Protein AF-A0A7Z7IV31-F1 (afdb_monomer_lite)

InterPro domains:
  IPR023696 Ureohydrolase domain superfamily [SSF52768] (2-54)
  IPR023801 Histone deacetylase domain [PF00850] (3-50)
  IPR037138 Histone deacetylase domain superfamily [G3DSA:3.40.800.20] (1-63)

Secondary structure (DSSP, 8-state):
---HHHHHHHHHHHHHHHHHHSTT---------S-HHHHHHHHHHHHHHHH---THHHHTTTT-

Structure (mmCIF, N/CA/C/O backbone):
data_AF-A0A7Z7IV31-F1
#
_entry.id   AF-A0A7Z7IV31-F1
#
loop_
_atom_site.group_PDB
_atom_site.id
_atom_site.type_symbol
_atom_site.label_atom_id
_atom_site.label_alt_id
_atom_site.label_comp_id
_atom_site.label_asym_id
_atom_site.label_entity_id
_atom_site.label_seq_id
_atom_site.pdbx_PDB_ins_code
_atom_site.Cartn_x
_atom_site.Cartn_y
_atom_site.Cartn_z
_atom_site.occupancy
_atom_site.B_iso_or_equiv
_atom_site.auth_seq_id
_atom_site.auth_comp_id
_atom_site.auth_asym_id
_atom_site.auth_atom_id
_atom_site.pdbx_PDB_model_num
ATOM 1 N N . MET A 1 1 ? 4.964 -11.332 -14.290 1.00 81.56 1 MET A N 1
ATOM 2 C CA . MET A 1 1 ? 5.509 -10.107 -13.670 1.00 81.56 1 MET A CA 1
ATOM 3 C C . MET A 1 1 ? 4.347 -9.462 -12.946 1.00 81.56 1 MET A C 1
ATOM 5 O O . MET A 1 1 ? 3.251 -9.579 -13.473 1.00 81.56 1 MET A O 1
ATOM 9 N N . LEU A 1 2 ? 4.557 -8.923 -11.747 1.00 93.19 2 LEU A N 1
ATOM 10 C CA . LEU A 1 2 ? 3.487 -8.229 -11.023 1.00 93.19 2 LEU A CA 1
ATOM 11 C C . LEU A 1 2 ? 3.270 -6.846 -11.642 1.00 93.19 2 LEU A C 1
ATOM 13 O O . LEU A 1 2 ? 4.244 -6.249 -12.106 1.00 93.19 2 LEU A O 1
ATOM 17 N N . ASP A 1 3 ? 2.035 -6.360 -11.624 1.00 97.19 3 ASP A N 1
ATOM 18 C CA . ASP A 1 3 ? 1.658 -5.031 -12.114 1.00 97.19 3 ASP A CA 1
ATOM 19 C C . ASP A 1 3 ? 0.924 -4.206 -11.041 1.00 97.19 3 ASP A C 1
ATOM 21 O O . ASP A 1 3 ? 0.752 -4.630 -9.897 1.00 97.19 3 ASP A O 1
ATOM 25 N N . ASP A 1 4 ? 0.519 -2.985 -11.380 1.00 98.06 4 ASP A N 1
ATOM 26 C CA . ASP A 1 4 ? -0.122 -2.061 -10.448 1.00 98.06 4 ASP A CA 1
ATOM 27 C C . ASP A 1 4 ? -1.458 -2.590 -9.891 1.00 98.06 4 ASP A C 1
ATOM 29 O O . ASP A 1 4 ? -1.802 -2.307 -8.734 1.00 98.06 4 ASP A O 1
ATOM 33 N N . ALA A 1 5 ? -2.184 -3.413 -10.655 1.00 98.31 5 ALA A N 1
ATOM 34 C CA . ALA A 1 5 ? -3.428 -4.031 -10.209 1.00 98.31 5 ALA A CA 1
ATOM 35 C C . ALA A 1 5 ? -3.188 -5.046 -9.080 1.00 98.31 5 ALA A C 1
ATOM 37 O O . ALA A 1 5 ? -3.971 -5.088 -8.122 1.00 98.31 5 ALA A O 1
ATOM 38 N N . ASP A 1 6 ? -2.082 -5.793 -9.125 1.00 98.44 6 ASP A N 1
ATOM 39 C CA . ASP A 1 6 ? -1.686 -6.696 -8.038 1.00 98.44 6 ASP A CA 1
ATOM 40 C C . ASP A 1 6 ? -1.418 -5.925 -6.735 1.00 98.44 6 ASP A C 1
ATOM 42 O O . ASP A 1 6 ? -1.852 -6.336 -5.651 1.00 98.44 6 ASP A O 1
ATOM 46 N N . PHE A 1 7 ? -0.755 -4.765 -6.820 1.00 98.12 7 PHE A N 1
ATOM 47 C CA . PHE A 1 7 ? -0.493 -3.914 -5.653 1.00 98.12 7 PHE A CA 1
ATOM 48 C C . PHE A 1 7 ? -1.773 -3.280 -5.102 1.00 98.12 7 PHE A C 1
ATOM 50 O O . PHE A 1 7 ? -1.947 -3.211 -3.878 1.00 98.12 7 PHE A O 1
ATOM 57 N N . ALA A 1 8 ? -2.703 -2.862 -5.965 1.00 98.12 8 ALA A N 1
ATOM 58 C CA . ALA A 1 8 ? -4.025 -2.408 -5.536 1.00 98.12 8 ALA A CA 1
ATOM 59 C C . ALA A 1 8 ? -4.776 -3.517 -4.781 1.00 98.12 8 ALA A C 1
ATOM 61 O O . ALA A 1 8 ? -5.263 -3.295 -3.665 1.00 98.12 8 ALA A O 1
ATOM 62 N N . TRP A 1 9 ? -4.826 -4.721 -5.356 1.00 98.06 9 TRP A N 1
ATOM 63 C CA . TRP A 1 9 ? -5.493 -5.874 -4.757 1.00 98.06 9 TRP A CA 1
ATOM 64 C C . TRP A 1 9 ? -4.890 -6.243 -3.397 1.00 98.06 9 TRP A C 1
ATOM 66 O O . TRP A 1 9 ? -5.620 -6.337 -2.404 1.00 98.06 9 TRP A O 1
ATOM 76 N N . LEU A 1 10 ? -3.560 -6.373 -3.319 1.00 98.19 10 LEU A N 1
ATOM 77 C CA . LEU A 1 10 ? -2.854 -6.729 -2.087 1.00 98.19 10 LEU A CA 1
ATOM 78 C C . LEU A 1 10 ? -3.143 -5.720 -0.972 1.00 98.19 10 LEU A C 1
ATOM 80 O O . LEU A 1 10 ? -3.426 -6.098 0.166 1.00 98.19 10 LEU A O 1
ATOM 84 N N . THR A 1 11 ? -3.131 -4.430 -1.302 1.00 97.81 11 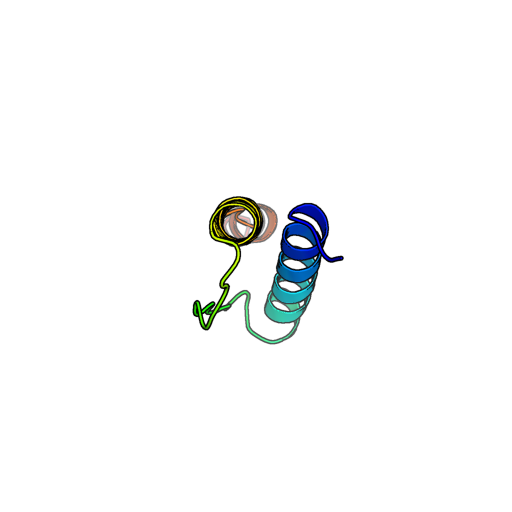THR A N 1
ATOM 85 C CA . THR A 1 11 ? -3.437 -3.366 -0.339 1.00 97.81 11 THR A CA 1
ATOM 86 C C . THR A 1 11 ? -4.862 -3.487 0.187 1.00 97.81 11 THR A C 1
ATOM 88 O O . THR A 1 11 ? -5.081 -3.387 1.394 1.00 97.81 11 THR A O 1
ATOM 91 N N . GLY A 1 12 ? -5.835 -3.762 -0.685 1.00 96.75 12 GLY A N 1
ATOM 92 C CA . GLY A 1 12 ? -7.226 -3.983 -0.284 1.00 96.75 12 GLY A CA 1
ATOM 93 C C . GLY A 1 12 ? -7.385 -5.187 0.649 1.00 96.75 12 GLY A C 1
ATOM 94 O O . GLY A 1 12 ? -8.088 -5.110 1.665 1.00 96.75 12 GLY A O 1
ATOM 95 N N . ALA A 1 13 ? -6.674 -6.280 0.364 1.00 97.25 13 ALA A N 1
ATOM 96 C CA . ALA A 1 13 ? -6.654 -7.464 1.218 1.00 97.25 13 ALA A CA 1
ATOM 97 C C . ALA A 1 13 ? -6.056 -7.161 2.606 1.00 97.25 13 ALA A C 1
ATOM 99 O O . ALA A 1 13 ? -6.657 -7.504 3.628 1.00 97.25 13 ALA A O 1
ATOM 100 N N . LEU A 1 14 ? -4.926 -6.446 2.664 1.00 97.06 14 LEU A N 1
ATOM 101 C CA . LEU A 1 14 ? -4.294 -6.028 3.921 1.00 97.06 14 LEU A CA 1
ATOM 102 C C . LEU A 1 14 ? -5.200 -5.115 4.749 1.00 97.06 14 LEU A C 1
ATOM 104 O O . LEU A 1 14 ? -5.297 -5.277 5.965 1.00 97.06 14 LEU A O 1
ATOM 108 N N . ARG A 1 15 ? -5.915 -4.190 4.105 1.00 95.62 15 ARG A N 1
ATOM 109 C CA . ARG A 1 15 ? -6.886 -3.327 4.788 1.00 95.62 15 ARG A CA 1
ATOM 110 C C . ARG A 1 15 ? -8.051 -4.112 5.372 1.00 95.62 15 ARG A C 1
ATOM 112 O O . ARG A 1 15 ? -8.409 -3.880 6.522 1.00 95.62 15 ARG A O 1
ATOM 119 N N . THR A 1 16 ? -8.573 -5.092 4.638 1.00 95.06 16 THR A N 1
ATOM 120 C CA . THR A 1 16 ? -9.624 -5.995 5.137 1.00 95.06 16 THR A CA 1
ATOM 121 C C . THR A 1 16 ? -9.160 -6.757 6.384 1.00 95.06 16 THR A C 1
ATOM 123 O O . THR A 1 16 ? -9.897 -6.879 7.367 1.00 95.06 16 THR A O 1
ATOM 126 N N . LEU A 1 17 ? -7.914 -7.238 6.384 1.00 96.31 17 LEU A N 1
ATOM 127 C CA . LEU A 1 17 ? -7.314 -7.890 7.550 1.00 96.31 17 LEU A CA 1
ATOM 128 C C . LEU A 1 17 ? -7.120 -6.913 8.714 1.00 96.31 17 LEU A C 1
ATOM 130 O O . LEU A 1 17 ? -7.419 -7.255 9.859 1.00 96.31 17 LEU A O 1
ATOM 134 N N . ALA A 1 18 ? -6.667 -5.692 8.440 1.00 95.75 18 ALA A N 1
ATOM 135 C CA . ALA A 1 18 ? -6.479 -4.665 9.455 1.00 95.75 18 ALA A CA 1
ATOM 136 C C . ALA A 1 18 ? -7.801 -4.203 10.076 1.00 95.75 18 ALA A C 1
ATOM 138 O O . ALA A 1 18 ? -7.858 -3.968 11.283 1.00 95.75 18 ALA A O 1
ATOM 139 N N . ASP A 1 19 ? -8.883 -4.125 9.304 1.00 93.81 19 ASP A N 1
ATOM 140 C CA . ASP A 1 19 ? -10.221 -3.854 9.833 1.00 93.81 19 ASP A CA 1
ATOM 141 C C . ASP A 1 19 ? -10.639 -4.941 10.834 1.00 93.81 19 ASP A C 1
ATOM 143 O O . ASP A 1 19 ? -11.121 -4.625 11.924 1.00 93.81 19 ASP A O 1
ATOM 147 N N . ARG A 1 20 ? -10.356 -6.215 10.527 1.00 95.81 20 ARG A N 1
ATOM 148 C CA . ARG A 1 20 ? -10.669 -7.351 11.407 1.00 95.81 20 ARG A CA 1
ATOM 149 C C . ARG A 1 20 ? -9.773 -7.433 12.648 1.00 95.81 20 ARG A C 1
ATOM 151 O O . ARG A 1 20 ? -10.261 -7.761 13.726 1.00 95.81 20 ARG A O 1
ATOM 158 N N . HIS A 1 21 ? -8.474 -7.171 12.508 1.00 97.31 21 HIS A N 1
ATOM 159 C CA . HIS A 1 21 ? -7.477 -7.529 13.527 1.00 97.31 21 HIS A CA 1
ATOM 160 C C . HIS A 1 21 ? -6.734 -6.338 14.146 1.00 97.31 21 HIS A C 1
ATOM 162 O O . HIS A 1 21 ? -6.174 -6.459 15.232 1.00 97.31 21 HIS A O 1
ATOM 168 N N . ALA A 1 22 ? -6.745 -5.175 13.498 1.00 95.50 22 ALA A N 1
ATOM 169 C CA . ALA A 1 22 ? -5.930 -4.017 13.868 1.00 95.50 22 ALA A CA 1
ATOM 170 C C . ALA A 1 22 ? -6.733 -2.707 13.991 1.00 95.50 22 ALA A C 1
ATOM 172 O O . ALA A 1 22 ? -6.142 -1.631 14.077 1.00 95.50 22 ALA A O 1
ATOM 173 N N . ARG A 1 23 ? -8.073 -2.767 14.050 1.00 92.69 23 ARG A N 1
ATOM 174 C CA . ARG A 1 23 ? -8.969 -1.589 14.059 1.00 92.69 23 ARG A CA 1
ATOM 175 C C . ARG A 1 23 ? -8.669 -0.630 12.893 1.00 92.69 23 ARG A C 1
ATOM 177 O O . ARG A 1 23 ? -8.557 0.577 13.099 1.00 92.69 23 ARG A O 1
ATOM 184 N N . GLY A 1 24 ? -8.452 -1.192 11.708 1.00 92.00 24 GLY A N 1
ATOM 185 C CA . GLY A 1 24 ? -8.163 -0.457 10.476 1.00 92.00 24 GLY A CA 1
ATOM 186 C C . GLY A 1 24 ? -6.770 0.179 10.409 1.00 92.00 24 GLY A C 1
ATOM 187 O O . GLY A 1 24 ? -6.500 0.941 9.487 1.00 92.00 24 GLY A O 1
ATOM 188 N N . ARG A 1 25 ? -5.870 -0.093 11.367 1.00 94.31 25 ARG A N 1
ATOM 189 C CA . ARG A 1 25 ? -4.508 0.461 11.346 1.00 94.31 25 ARG A CA 1
ATOM 190 C C . ARG A 1 25 ? -3.612 -0.332 10.398 1.00 94.31 25 ARG A C 1
ATOM 192 O O . ARG A 1 25 ? -3.391 -1.519 10.615 1.00 94.31 25 ARG A O 1
ATOM 199 N N . VAL A 1 26 ? -3.053 0.357 9.409 1.00 95.50 26 VAL A N 1
ATOM 200 C CA . VAL A 1 26 ? -2.025 -0.149 8.492 1.00 95.50 26 VAL A CA 1
ATOM 201 C C . VAL A 1 26 ? -0.930 0.905 8.389 1.00 95.50 26 VAL A C 1
ATOM 203 O O . VAL A 1 26 ? -1.230 2.091 8.270 1.00 95.50 26 VAL A O 1
ATOM 206 N N . VAL A 1 27 ? 0.327 0.470 8.432 1.00 96.38 27 VAL A N 1
ATOM 207 C CA . VAL A 1 27 ? 1.493 1.296 8.105 1.00 96.38 27 VAL A CA 1
ATOM 208 C C . VAL A 1 27 ? 2.181 0.629 6.924 1.00 96.38 27 VAL A C 1
ATOM 210 O O . VAL A 1 27 ? 2.410 -0.577 6.955 1.00 96.38 27 VAL A O 1
ATOM 213 N N . SER A 1 28 ? 2.466 1.406 5.885 1.00 96.44 28 SER A N 1
ATOM 214 C CA . SER A 1 28 ? 3.213 0.956 4.712 1.00 96.44 28 SER A CA 1
ATOM 215 C C . SER A 1 28 ? 4.555 1.677 4.660 1.00 96.44 28 SER A C 1
ATOM 217 O O . SER A 1 28 ? 4.627 2.863 4.986 1.00 96.44 28 SER A O 1
ATOM 219 N N . MET A 1 29 ? 5.607 0.958 4.274 1.00 97.12 29 MET A N 1
ATOM 220 C CA . MET A 1 29 ? 6.965 1.476 4.123 1.00 97.12 29 MET A CA 1
ATOM 221 C C . MET A 1 29 ? 7.509 1.044 2.763 1.00 97.12 29 MET A C 1
ATOM 223 O O . MET A 1 29 ? 7.402 -0.124 2.392 1.00 97.12 29 MET A O 1
ATOM 227 N N . LEU A 1 30 ? 8.067 1.996 2.016 1.00 96.19 30 LEU A N 1
ATOM 228 C CA . LEU A 1 30 ? 8.732 1.708 0.752 1.00 96.19 30 LEU A CA 1
ATOM 229 C C . LEU A 1 30 ? 10.121 1.126 1.036 1.00 96.19 30 LEU A C 1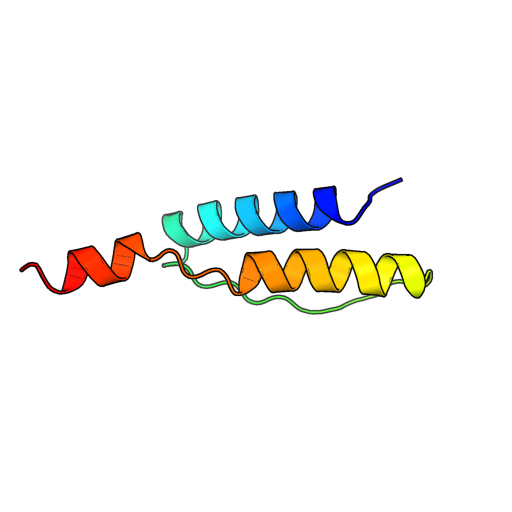
ATOM 231 O O . LEU A 1 30 ? 10.930 1.782 1.685 1.00 96.19 30 LEU A O 1
ATOM 235 N N . GLU A 1 31 ? 10.382 -0.071 0.516 1.00 95.38 31 GLU A N 1
ATOM 236 C CA . GLU A 1 31 ? 11.684 -0.739 0.614 1.00 95.38 31 GLU A CA 1
ATOM 237 C C . GLU A 1 31 ? 12.510 -0.501 -0.662 1.00 95.38 31 GLU A C 1
ATOM 239 O O . GLU A 1 31 ? 13.356 0.388 -0.713 1.00 95.38 31 GLU A O 1
ATOM 244 N N . GLY A 1 32 ? 12.238 -1.267 -1.725 1.00 93.06 32 GLY A N 1
ATOM 245 C CA . GLY A 1 32 ? 12.997 -1.229 -2.975 1.00 93.06 32 GLY A CA 1
ATOM 246 C C . GLY A 1 32 ? 12.124 -1.233 -4.227 1.00 93.06 32 GLY A C 1
ATOM 247 O O . GLY A 1 32 ? 10.898 -1.235 -4.166 1.00 93.06 32 GLY A O 1
ATOM 248 N N . GLY A 1 33 ? 12.791 -1.243 -5.378 1.00 95.50 33 GLY A N 1
ATOM 249 C CA . GLY A 1 33 ? 12.184 -1.184 -6.705 1.00 95.50 33 GLY A CA 1
ATOM 250 C C . GLY A 1 33 ? 13.157 -0.513 -7.666 1.00 95.50 33 GLY A C 1
ATOM 251 O O . GLY A 1 33 ? 13.509 0.647 -7.477 1.00 95.50 33 GLY A O 1
ATOM 252 N N . TYR A 1 34 ? 13.645 -1.262 -8.654 1.00 96.88 34 TYR A N 1
ATOM 253 C CA . TYR A 1 34 ? 14.704 -0.790 -9.560 1.00 96.88 34 TYR A CA 1
ATOM 254 C C . TYR A 1 34 ? 14.190 -0.454 -10.961 1.00 96.88 34 TYR A C 1
ATOM 256 O O . TYR A 1 34 ? 14.848 0.274 -11.699 1.00 96.88 34 TYR A O 1
ATOM 264 N N . ASP A 1 35 ? 12.999 -0.939 -11.309 1.00 97.44 35 ASP A N 1
ATOM 265 C CA . ASP A 1 35 ? 12.232 -0.419 -12.434 1.00 97.44 35 ASP A CA 1
ATOM 266 C C . ASP A 1 35 ? 11.447 0.804 -11.947 1.00 97.44 35 ASP A C 1
ATOM 268 O O . ASP A 1 35 ? 10.474 0.674 -11.204 1.00 97.44 35 ASP A O 1
ATOM 272 N N . LEU A 1 36 ? 11.912 2.000 -12.313 1.00 97.50 36 LEU A N 1
ATOM 273 C CA . LEU A 1 36 ? 11.346 3.253 -11.810 1.00 97.50 36 LEU A CA 1
ATOM 274 C C . LEU A 1 36 ? 9.928 3.511 -12.324 1.00 97.50 36 LEU A C 1
ATOM 276 O O . LEU A 1 36 ? 9.138 4.139 -11.618 1.00 97.50 36 LEU A O 1
ATOM 280 N N . GLN A 1 37 ? 9.601 3.033 -13.526 1.00 97.69 37 GLN A N 1
ATOM 281 C CA . GLN A 1 37 ? 8.264 3.199 -14.078 1.00 97.69 37 GLN A CA 1
ATOM 282 C C . GLN A 1 37 ? 7.286 2.275 -13.353 1.00 97.69 37 GLN A C 1
ATOM 284 O O . GLN A 1 37 ? 6.291 2.752 -12.805 1.00 97.69 37 GLN A O 1
ATOM 289 N N . ALA A 1 38 ? 7.617 0.986 -13.253 1.00 97.56 38 ALA A N 1
ATOM 290 C CA . ALA A 1 38 ? 6.784 0.030 -12.533 1.00 97.56 38 ALA A CA 1
ATOM 291 C C . ALA A 1 38 ? 6.644 0.413 -11.050 1.00 97.56 38 ALA A C 1
ATOM 293 O O . ALA A 1 38 ? 5.550 0.338 -10.489 1.00 97.56 38 ALA A O 1
ATOM 294 N N . LEU A 1 39 ? 7.724 0.893 -10.417 1.00 97.75 39 LEU A N 1
ATOM 295 C CA . LEU A 1 39 ? 7.690 1.377 -9.038 1.00 97.75 39 LEU A CA 1
ATOM 296 C C . LEU A 1 39 ? 6.704 2.540 -8.869 1.00 97.75 39 LEU A C 1
ATOM 298 O O . LEU A 1 39 ? 5.945 2.550 -7.897 1.00 97.75 39 LEU A O 1
ATOM 302 N N . ALA A 1 40 ? 6.699 3.507 -9.790 1.00 98.00 40 ALA A N 1
ATOM 303 C CA . ALA A 1 40 ? 5.778 4.637 -9.738 1.00 98.00 40 ALA A CA 1
ATOM 304 C C . ALA A 1 40 ? 4.317 4.183 -9.882 1.00 98.00 40 ALA A C 1
ATOM 306 O O . ALA A 1 40 ? 3.479 4.545 -9.053 1.00 98.00 40 ALA A O 1
ATOM 307 N N . GLU A 1 41 ? 4.023 3.358 -10.888 1.00 98.38 41 GLU A N 1
ATOM 308 C CA . GLU A 1 41 ? 2.676 2.844 -11.169 1.00 98.38 41 GLU A CA 1
ATOM 309 C C . GLU A 1 41 ? 2.133 2.029 -9.980 1.00 98.38 41 GLU A C 1
ATOM 311 O O . GLU A 1 41 ? 1.065 2.335 -9.438 1.00 98.38 41 GLU A O 1
ATOM 316 N N . CYS A 1 42 ? 2.927 1.080 -9.477 1.00 98.31 42 CYS A N 1
ATOM 317 C CA . CYS A 1 42 ? 2.558 0.230 -8.346 1.00 98.31 42 CYS A CA 1
ATOM 318 C C . CYS A 1 42 ? 2.398 1.023 -7.039 1.00 98.31 42 CYS A C 1
ATOM 320 O O . CYS A 1 42 ? 1.463 0.777 -6.271 1.00 98.31 42 CYS A O 1
ATOM 322 N N . SER A 1 43 ? 3.266 2.010 -6.784 1.00 97.88 43 SER A N 1
ATOM 323 C CA . SER A 1 43 ? 3.162 2.868 -5.594 1.00 97.88 43 SER A CA 1
ATOM 324 C C . SER A 1 43 ? 1.888 3.711 -5.616 1.00 97.88 43 SER A C 1
ATOM 326 O O . SER A 1 43 ? 1.214 3.838 -4.592 1.00 97.88 43 SER A O 1
ATOM 328 N N . ILE A 1 44 ? 1.517 4.259 -6.778 1.00 98.00 44 ILE A N 1
ATOM 329 C CA . ILE A 1 44 ? 0.271 5.017 -6.945 1.00 98.00 44 ILE A CA 1
ATOM 330 C C . ILE A 1 44 ? -0.936 4.118 -6.667 1.00 98.00 44 ILE A C 1
ATOM 332 O O . ILE A 1 44 ? -1.830 4.517 -5.917 1.00 98.00 44 ILE A O 1
ATOM 336 N N . ALA A 1 45 ? -0.966 2.914 -7.240 1.00 98.25 45 ALA A N 1
ATOM 337 C CA . ALA A 1 45 ? -2.050 1.961 -7.027 1.00 98.25 45 ALA A CA 1
ATOM 338 C C . ALA A 1 45 ? -2.185 1.556 -5.548 1.00 98.25 45 ALA A C 1
ATOM 340 O O . ALA A 1 45 ? -3.280 1.640 -4.983 1.00 98.25 45 ALA A O 1
ATOM 341 N N . HIS A 1 46 ? -1.066 1.231 -4.891 1.00 97.81 46 HIS A N 1
ATOM 342 C CA . HIS A 1 46 ? -1.008 0.951 -3.457 1.00 97.81 46 HIS A CA 1
ATOM 343 C C . HIS A 1 46 ? -1.554 2.119 -2.620 1.00 97.81 46 HIS A C 1
ATOM 345 O O . HIS A 1 46 ? -2.486 1.943 -1.835 1.00 97.81 46 HIS A O 1
ATOM 351 N N . VAL A 1 47 ? -1.030 3.336 -2.803 1.00 97.31 47 VAL A N 1
ATOM 352 C CA . VAL A 1 47 ? -1.423 4.505 -1.996 1.00 97.31 47 VAL A CA 1
ATOM 353 C C . VAL A 1 47 ? -2.882 4.897 -2.235 1.00 97.31 47 VAL A C 1
ATOM 355 O O . VAL A 1 47 ? -3.582 5.237 -1.281 1.00 97.31 47 VAL A O 1
ATOM 358 N N . ARG A 1 48 ? -3.388 4.800 -3.474 1.00 97.19 48 ARG A N 1
ATOM 359 C CA . ARG A 1 48 ? -4.809 5.051 -3.774 1.00 97.19 48 ARG A CA 1
ATOM 360 C C . ARG A 1 48 ? -5.715 4.141 -2.958 1.00 97.19 48 ARG A C 1
ATOM 362 O O . ARG A 1 48 ? -6.648 4.631 -2.326 1.00 97.19 48 ARG A O 1
ATOM 369 N N . VAL A 1 49 ? -5.427 2.840 -2.933 1.00 96.81 49 VAL A N 1
ATOM 370 C CA . VAL A 1 49 ? -6.198 1.894 -2.121 1.00 96.81 49 VAL A CA 1
ATOM 371 C C . VAL A 1 49 ? -5.958 2.130 -0.635 1.00 96.81 49 VAL A C 1
ATOM 373 O O . VAL A 1 49 ? -6.903 2.025 0.135 1.00 96.81 49 VAL A O 1
ATOM 376 N N . LEU A 1 50 ? -4.754 2.509 -0.200 1.00 95.81 50 LEU A N 1
ATOM 377 C CA . LEU A 1 50 ? -4.475 2.807 1.208 1.00 95.81 50 LEU A CA 1
ATOM 378 C C . LEU A 1 50 ? -5.312 3.984 1.742 1.00 95.81 50 LEU A C 1
ATOM 380 O O . LEU A 1 50 ? -5.821 3.917 2.860 1.00 95.81 50 LEU A O 1
ATOM 384 N N . LEU A 1 51 ? -5.497 5.031 0.931 1.00 92.69 51 LEU A N 1
ATOM 385 C CA . LEU A 1 51 ? -6.217 6.255 1.300 1.00 92.69 51 LEU A CA 1
ATOM 386 C C . LEU A 1 51 ? -7.749 6.138 1.239 1.00 92.69 51 LEU A C 1
ATOM 388 O O . LEU A 1 51 ? -8.440 6.984 1.806 1.00 92.69 51 LEU A O 1
ATOM 392 N N . GLN A 1 52 ? -8.308 5.128 0.566 1.00 83.94 52 GLN A N 1
ATOM 393 C CA . GLN A 1 52 ? -9.763 4.975 0.415 1.00 83.94 52 GLN A CA 1
ATOM 394 C C . GLN A 1 52 ? -10.455 4.724 1.764 1.00 83.94 52 GLN A C 1
ATOM 396 O O . GLN A 1 52 ? -10.586 3.584 2.178 1.00 83.94 52 GLN A O 1
ATOM 401 N N . GLN A 1 53 ? -10.955 5.724 2.481 1.00 62.34 53 GLN A N 1
ATOM 402 C CA . GLN A 1 53 ? -11.654 5.479 3.751 1.00 62.34 53 GLN A CA 1
ATOM 403 C C . GLN A 1 53 ? -12.800 4.460 3.620 1.00 62.34 53 GLN A C 1
ATOM 405 O O . GLN A 1 53 ? -13.646 4.558 2.734 1.00 62.34 53 GLN A O 1
ATOM 410 N N . THR A 1 54 ? -12.849 3.484 4.537 1.00 57.84 54 THR A N 1
ATOM 411 C CA . THR A 1 54 ? -14.019 2.613 4.719 1.00 57.84 54 THR A CA 1
ATOM 412 C C . THR A 1 54 ? -15.130 3.470 5.336 1.00 57.84 54 THR A C 1
ATOM 414 O O . THR A 1 54 ? -15.316 3.499 6.553 1.00 57.84 54 THR A O 1
ATOM 417 N N . THR A 1 55 ? -15.848 4.223 4.498 1.00 51.47 55 THR A N 1
ATOM 418 C CA . THR A 1 55 ? -16.890 5.200 4.874 1.00 51.47 55 THR A CA 1
ATOM 419 C C . THR A 1 55 ? -18.004 4.595 5.741 1.00 51.47 55 THR A C 1
ATOM 421 O O . THR A 1 55 ? -18.681 5.305 6.485 1.00 51.47 55 THR A O 1
ATOM 424 N N . LEU A 1 56 ? -18.154 3.267 5.741 1.00 51.31 56 LEU A N 1
ATOM 425 C CA . LEU A 1 56 ? -19.165 2.565 6.529 1.00 51.31 56 LEU A CA 1
ATOM 426 C C . LEU A 1 56 ? -18.955 2.685 8.053 1.00 51.31 56 LEU A C 1
ATOM 428 O O . LEU A 1 56 ? -19.927 2.731 8.800 1.00 51.31 56 LEU A O 1
ATOM 432 N N . ASN A 1 57 ? -17.711 2.806 8.531 1.00 49.28 57 ASN A N 1
ATOM 433 C CA . ASN A 1 57 ? -17.422 2.856 9.972 1.00 49.28 57 ASN A CA 1
ATOM 434 C C . ASN A 1 57 ? -17.604 4.246 10.605 1.00 49.28 57 ASN A C 1
ATOM 436 O O . ASN A 1 57 ? -17.701 4.340 11.828 1.00 49.28 57 ASN A O 1
ATOM 440 N N . LEU A 1 58 ? -17.654 5.313 9.801 1.00 50.78 58 LEU A N 1
ATOM 441 C CA . LEU A 1 58 ? -17.966 6.667 10.278 1.00 50.78 58 LEU A CA 1
ATOM 442 C C . LEU A 1 58 ? -19.481 6.906 10.284 1.00 50.78 58 LEU A C 1
ATOM 444 O O . LEU A 1 58 ? -20.016 7.389 11.275 1.00 50.78 58 LEU A O 1
ATOM 448 N N . LEU A 1 59 ? -20.193 6.446 9.250 1.00 51.41 59 LEU A N 1
ATOM 449 C CA . LEU A 1 59 ? -21.650 6.605 9.145 1.00 51.41 59 LEU A CA 1
ATOM 450 C C . LEU A 1 59 ? -22.447 5.810 10.198 1.00 51.41 59 LEU A C 1
ATOM 452 O O . LEU A 1 59 ? -23.586 6.162 10.495 1.00 51.41 59 LEU A O 1
ATOM 456 N N . LEU A 1 60 ? -21.868 4.746 10.768 1.00 54.03 60 LEU A N 1
ATOM 457 C CA . LEU A 1 60 ? -22.514 3.922 11.799 1.00 54.03 60 LEU A CA 1
ATOM 458 C C . LEU A 1 60 ? -22.149 4.321 13.238 1.00 54.03 60 LEU A C 1
ATOM 460 O O . LEU A 1 60 ? -22.832 3.888 14.166 1.00 54.03 60 LEU A O 1
ATOM 464 N N . LYS A 1 61 ? -21.101 5.133 13.446 1.00 54.62 61 LYS A N 1
ATOM 465 C CA . LYS A 1 61 ? -20.706 5.593 14.790 1.00 54.62 61 LYS A CA 1
ATOM 466 C C . LYS A 1 61 ? -21.559 6.755 15.308 1.00 54.62 61 LYS A C 1
ATOM 468 O O . LYS A 1 61 ? -21.747 6.827 16.514 1.00 54.62 61 LYS A O 1
A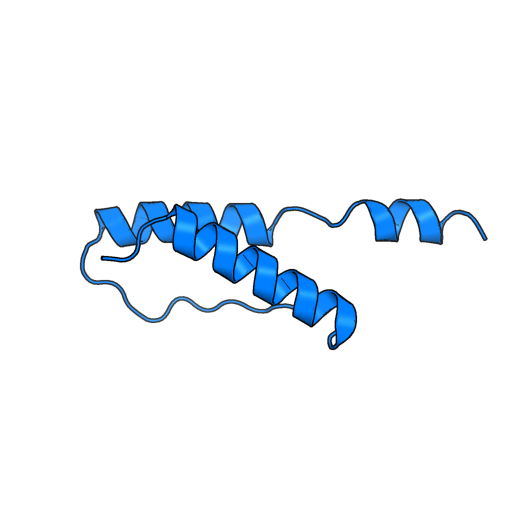TOM 473 N N . ASP A 1 62 ? -22.145 7.555 14.418 1.00 51.97 62 ASP A N 1
ATOM 474 C CA . ASP A 1 62 ? -23.016 8.695 14.769 1.00 51.97 62 ASP A CA 1
ATOM 475 C C . ASP A 1 62 ? -24.509 8.323 14.906 1.00 51.97 62 ASP A C 1
ATOM 477 O O . ASP A 1 62 ? -25.366 9.184 15.090 1.00 51.97 62 ASP A O 1
ATOM 481 N N . LYS A 1 63 ? -24.857 7.034 14.786 1.00 50.22 63 LYS A N 1
ATOM 482 C CA . LYS A 1 63 ? -26.243 6.524 14.853 1.00 50.22 63 LYS A CA 1
ATOM 483 C C . LYS A 1 63 ? -26.598 5.879 16.204 1.00 50.22 63 LYS A C 1
ATOM 485 O O . LYS A 1 63 ? -27.598 5.165 16.275 1.00 50.22 63 LYS A O 1
ATOM 490 N N . LYS A 1 64 ? -25.798 6.096 17.251 1.00 44.06 64 LYS A N 1
ATOM 491 C CA . LYS A 1 64 ? -26.104 5.685 18.630 1.00 44.06 64 LYS A CA 1
ATOM 492 C C . LYS A 1 64 ? -26.173 6.880 19.560 1.00 44.06 64 LYS A C 1
ATOM 494 O O . LYS A 1 64 ? -25.283 7.744 19.440 1.00 44.06 64 LYS A O 1
#

Organism: Xanthomonas campestris pv. phaseoli (NCBI:txid317013)

pLDDT: mean 87.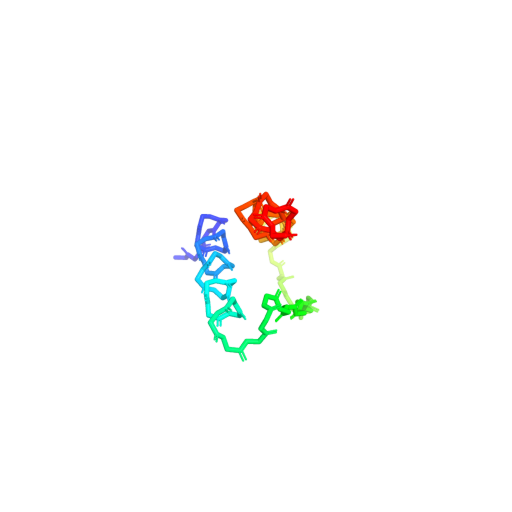85, std 17.34, range [44.06, 98.44]

Radius of gyration: 14.14 Å; chains: 1; bounding box: 41×1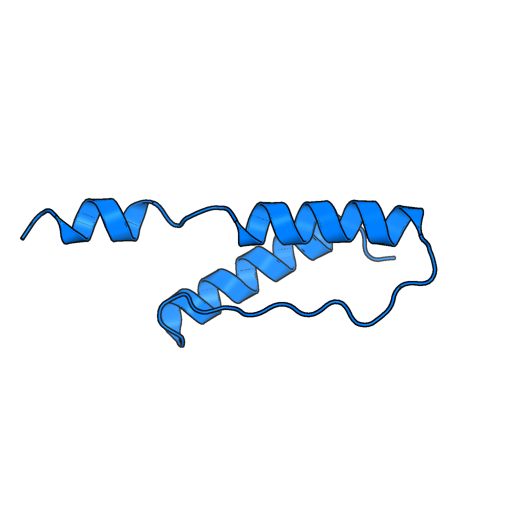9×33 Å

Foldseek 3Di:
DDALVNLLVVLLVVQVVCVVPVVSDDDDDDDDDDPPVRVVSNVVSNVVSNPPDPVVV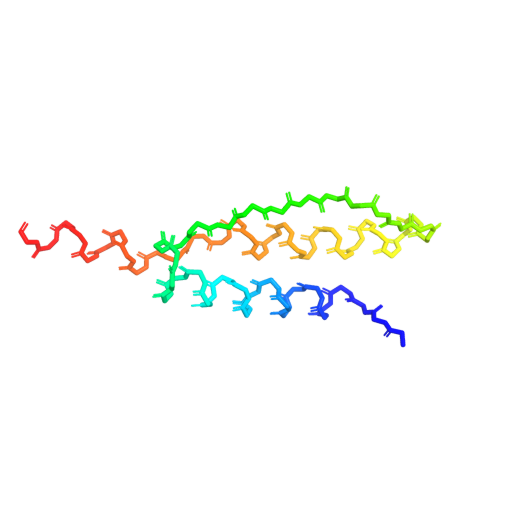VVVVVVD

Sequence (64 aa):
MLDDADFAWLTGALRTLADRHARGRVVSMLEGGYDLQALAECSIAHVRVLLQQTTLNLLLKDKK